Protein AF-A0A2T2THT0-F1 (afdb_monomer_lite)

Radius of gyration: 14.13 Å; chains: 1; bounding box: 30×32×36 Å

Structure (mmCIF, N/CA/C/O backbone):
data_AF-A0A2T2THT0-F1
#
_entry.id   AF-A0A2T2THT0-F1
#
loop_
_atom_site.group_PDB
_atom_site.id
_atom_site.type_symbol
_atom_site.label_atom_id
_atom_site.label_alt_id
_atom_site.label_comp_id
_atom_site.label_asym_id
_atom_site.label_entity_id
_atom_site.label_seq_id
_atom_site.pdbx_PDB_ins_code
_atom_site.Cartn_x
_atom_site.Cartn_y
_atom_site.Cartn_z
_atom_site.occupancy
_atom_site.B_iso_or_equiv
_atom_site.auth_seq_id
_atom_site.auth_comp_id
_atom_site.auth_asym_id
_atom_site.auth_atom_id
_atom_site.pdbx_PDB_model_num
ATOM 1 N N . MET A 1 1 ? 8.507 15.691 -0.805 1.00 58.38 1 MET A N 1
ATOM 2 C CA . MET A 1 1 ? 7.454 15.565 -1.862 1.00 58.38 1 MET A CA 1
ATOM 3 C C . MET A 1 1 ? 6.134 15.144 -1.220 1.00 58.38 1 MET A C 1
ATOM 5 O O . MET A 1 1 ? 6.187 14.463 -0.204 1.00 58.38 1 MET A O 1
ATOM 9 N N . GLN A 1 2 ? 4.970 15.521 -1.768 1.00 73.44 2 GLN A N 1
ATOM 10 C CA . GLN A 1 2 ? 3.662 15.076 -1.252 1.00 73.44 2 GLN A CA 1
ATOM 11 C C . GLN A 1 2 ? 2.957 14.136 -2.251 1.00 73.44 2 GLN A C 1
ATOM 13 O O . GLN A 1 2 ? 3.035 14.392 -3.452 1.00 73.44 2 GLN A O 1
ATOM 18 N N . PRO A 1 3 ? 2.286 13.063 -1.788 1.00 79.88 3 PRO A N 1
ATOM 19 C CA . PRO A 1 3 ? 1.483 12.183 -2.632 1.00 79.88 3 PRO A CA 1
ATOM 20 C C . PRO A 1 3 ? 0.352 12.950 -3.317 1.00 79.88 3 PRO A C 1
ATOM 22 O O . PRO A 1 3 ? -0.338 13.745 -2.681 1.00 79.88 3 PRO A O 1
ATOM 25 N N . THR A 1 4 ? 0.149 12.685 -4.604 1.00 82.00 4 THR A N 1
ATOM 26 C CA . THR A 1 4 ? -0.930 13.271 -5.414 1.00 82.00 4 THR A CA 1
ATOM 27 C C . THR A 1 4 ? -2.235 12.476 -5.331 1.00 82.00 4 THR A C 1
ATOM 29 O O . THR A 1 4 ? -3.285 12.980 -5.718 1.00 82.00 4 THR A O 1
ATOM 32 N N . SER A 1 5 ? -2.180 11.256 -4.794 1.00 86.12 5 SER A N 1
ATOM 33 C CA . SER A 1 5 ? -3.320 10.380 -4.532 1.00 86.12 5 SER A CA 1
ATOM 34 C C . SER A 1 5 ? -3.356 9.942 -3.065 1.00 86.12 5 SER A C 1
ATOM 36 O O . SER A 1 5 ? -2.367 10.026 -2.325 1.00 86.12 5 SER A O 1
ATOM 38 N N . SER A 1 6 ? -4.524 9.470 -2.632 1.00 91.25 6 SER A N 1
ATOM 39 C CA . SER A 1 6 ? -4.675 8.794 -1.347 1.00 91.25 6 SER A CA 1
ATOM 40 C C . SER A 1 6 ? -3.769 7.560 -1.297 1.00 91.25 6 SER A C 1
ATOM 42 O O . SER A 1 6 ? -3.696 6.789 -2.246 1.00 91.25 6 SER A O 1
ATOM 44 N N . TRP A 1 7 ? -3.093 7.362 -0.170 1.00 91.94 7 TRP A N 1
ATOM 45 C CA . TRP A 1 7 ? -2.192 6.223 0.076 1.00 91.94 7 TRP A CA 1
ATOM 46 C C . TRP A 1 7 ? -2.484 5.524 1.408 1.00 91.94 7 TRP A C 1
ATOM 48 O O . TRP A 1 7 ? -2.067 4.397 1.664 1.00 91.94 7 TRP A O 1
ATOM 58 N N . ASN A 1 8 ? -3.188 6.229 2.285 1.00 95.31 8 ASN A N 1
ATOM 59 C CA . ASN A 1 8 ? -3.426 5.889 3.670 1.00 95.31 8 ASN A CA 1
ATOM 60 C C . ASN A 1 8 ? -4.605 4.923 3.776 1.00 95.31 8 ASN A C 1
ATOM 62 O O . ASN A 1 8 ? -5.699 5.330 4.152 1.00 95.31 8 ASN A O 1
ATOM 66 N N . TYR A 1 9 ? -4.391 3.654 3.449 1.00 96.75 9 TYR A N 1
ATOM 67 C CA . TYR A 1 9 ? -5.429 2.621 3.477 1.00 96.75 9 TYR A CA 1
ATOM 68 C C . TYR A 1 9 ? -5.177 1.580 4.561 1.00 96.75 9 TYR A C 1
ATOM 70 O O . TYR A 1 9 ? -4.040 1.260 4.883 1.00 96.75 9 TYR A O 1
ATOM 78 N N . GLY A 1 10 ? -6.250 1.028 5.119 1.00 96.69 10 GLY A N 1
ATOM 79 C CA . GLY A 1 10 ? -6.201 -0.268 5.790 1.00 96.69 10 GLY A CA 1
ATOM 80 C C . GLY A 1 10 ? -6.753 -1.353 4.873 1.00 96.69 10 GLY A C 1
ATOM 81 O O . GLY A 1 10 ? -7.688 -1.096 4.113 1.00 96.69 10 GLY A O 1
ATOM 82 N N . LEU A 1 11 ? -6.203 -2.562 4.969 1.00 96.94 11 LEU A N 1
ATOM 83 C CA . LEU A 1 11 ? -6.577 -3.699 4.125 1.00 96.94 11 LEU A CA 1
ATOM 84 C C . LEU A 1 11 ? -7.806 -4.414 4.686 1.00 96.94 11 LEU A C 1
ATOM 86 O O . LEU A 1 11 ? -7.838 -4.787 5.863 1.00 96.94 11 LEU A O 1
ATOM 90 N N . VAL A 1 12 ? -8.812 -4.643 3.845 1.00 96.06 12 VAL A N 1
ATOM 91 C CA . VAL A 1 12 ? -9.961 -5.493 4.172 1.00 96.06 12 VAL A CA 1
ATOM 92 C C . VAL A 1 12 ? -9.562 -6.938 3.883 1.00 96.06 12 VAL A C 1
ATOM 94 O O . VAL A 1 12 ? -9.680 -7.419 2.763 1.00 96.06 12 VAL A O 1
ATOM 97 N N . MET A 1 13 ? -9.031 -7.633 4.890 1.00 94.50 13 MET A N 1
ATOM 98 C CA . MET A 1 13 ? -8.514 -8.993 4.714 1.00 94.50 13 MET A CA 1
ATOM 99 C C . MET A 1 13 ? -8.619 -9.847 5.977 1.00 94.50 13 MET A C 1
ATOM 101 O O . MET A 1 13 ? -8.493 -9.368 7.105 1.00 94.50 13 MET A O 1
ATOM 105 N N . ASN A 1 14 ? -8.760 -11.160 5.788 1.00 91.94 14 ASN A N 1
ATOM 106 C CA . ASN A 1 14 ? -8.625 -12.127 6.870 1.00 91.94 14 ASN A CA 1
ATOM 107 C C . ASN A 1 14 ? -7.143 -12.455 7.095 1.00 91.94 14 ASN A C 1
ATOM 109 O O . ASN A 1 14 ? -6.515 -13.110 6.266 1.00 91.94 14 ASN A O 1
ATOM 113 N N . ARG A 1 15 ? -6.591 -12.081 8.256 1.00 89.25 15 ARG A N 1
ATOM 114 C CA . ARG A 1 15 ? -5.184 -12.358 8.613 1.00 89.25 15 ARG A CA 1
ATOM 115 C C . ARG A 1 15 ? -4.807 -13.842 8.592 1.00 89.25 15 ARG A C 1
ATOM 117 O O . ARG A 1 15 ? -3.636 -14.150 8.417 1.00 89.25 15 ARG A O 1
ATOM 124 N N . ARG A 1 16 ? -5.765 -14.758 8.776 1.00 92.50 16 ARG A N 1
ATOM 125 C CA . ARG A 1 16 ? -5.524 -16.211 8.706 1.00 92.50 16 ARG A CA 1
ATOM 126 C C . ARG A 1 16 ? -5.488 -16.742 7.271 1.00 92.50 16 ARG A C 1
ATOM 128 O O . ARG A 1 16 ? -4.974 -17.830 7.052 1.00 92.50 16 ARG A O 1
ATOM 135 N N . GLN A 1 17 ? -6.059 -16.011 6.313 1.00 92.88 17 GLN A N 1
ATOM 136 C CA . GLN A 1 17 ? -6.120 -16.388 4.897 1.00 92.88 17 GLN A CA 1
ATOM 137 C C . GLN A 1 17 ? -5.886 -15.155 4.003 1.00 92.88 17 GLN A C 1
ATOM 139 O O . GLN A 1 17 ? -6.773 -14.786 3.234 1.00 92.88 17 GLN A O 1
ATOM 144 N N . PRO A 1 18 ? -4.714 -14.498 4.104 1.00 91.81 18 PRO A N 1
ATOM 145 C CA . PRO A 1 18 ? -4.464 -13.202 3.472 1.00 91.81 18 PRO A CA 1
ATOM 146 C C . PRO A 1 18 ? -4.553 -13.259 1.946 1.00 91.81 18 PRO A C 1
ATOM 148 O O . PRO A 1 18 ? -5.129 -12.367 1.339 1.00 91.81 18 PRO A O 1
ATOM 151 N N . ALA A 1 19 ? -4.059 -14.339 1.334 1.00 93.62 19 ALA A N 1
ATOM 152 C CA . ALA A 1 19 ? -4.047 -14.511 -0.117 1.00 93.62 19 ALA A CA 1
ATOM 153 C C . ALA A 1 1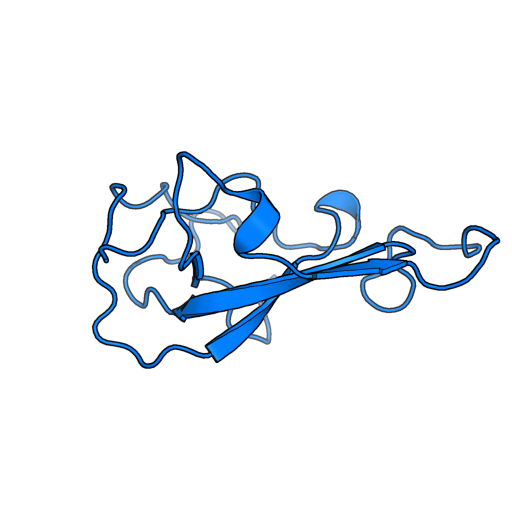9 ? -5.445 -14.481 -0.756 1.00 93.62 19 ALA A C 1
ATOM 155 O O . ALA A 1 19 ? -5.567 -14.143 -1.921 1.00 93.62 19 ALA A O 1
ATOM 156 N N . LYS A 1 20 ? -6.511 -14.793 -0.004 1.00 95.12 20 LYS A N 1
ATOM 157 C CA . LYS A 1 20 ? -7.888 -14.745 -0.526 1.00 95.12 20 LYS A CA 1
ATOM 158 C C . LYS A 1 20 ? -8.429 -13.326 -0.703 1.00 95.12 20 LYS A C 1
ATOM 160 O O . LYS A 1 20 ? -9.492 -13.168 -1.286 1.00 95.12 20 LYS A O 1
ATOM 165 N N . ALA A 1 21 ? -7.757 -12.326 -0.135 1.00 95.31 21 ALA A N 1
ATOM 166 C CA . ALA A 1 21 ? -8.177 -10.932 -0.212 1.00 95.31 21 ALA A CA 1
ATOM 167 C C . ALA A 1 21 ? -7.579 -10.190 -1.416 1.00 95.31 21 ALA A C 1
ATOM 169 O O . ALA A 1 21 ? -7.885 -9.012 -1.592 1.00 95.31 21 ALA A O 1
ATOM 170 N N . PHE A 1 22 ? -6.721 -10.853 -2.200 1.00 97.00 22 PHE A N 1
ATOM 171 C CA . PHE A 1 22 ? -6.012 -10.235 -3.311 1.00 97.00 22 PHE A CA 1
ATOM 172 C C . PHE A 1 22 ? -6.109 -11.077 -4.575 1.00 97.00 22 PHE A C 1
ATOM 174 O O . PHE A 1 22 ? -5.927 -12.295 -4.540 1.00 97.00 22 PHE A O 1
ATOM 181 N N . GLU A 1 23 ? -6.325 -10.401 -5.690 1.00 97.12 23 GLU A N 1
ATOM 182 C CA . GLU A 1 23 ? -6.078 -10.915 -7.026 1.00 97.12 23 GLU A CA 1
ATOM 183 C C . GLU A 1 23 ? -4.653 -10.538 -7.441 1.00 97.12 23 GLU A C 1
ATOM 185 O O . GLU A 1 23 ? -4.197 -9.419 -7.203 1.00 97.12 23 GLU A O 1
ATOM 190 N N . PHE A 1 24 ? -3.918 -11.501 -7.996 1.00 95.50 24 PHE A N 1
ATOM 191 C CA . PHE A 1 24 ? -2.551 -11.292 -8.457 1.00 95.50 24 PHE A CA 1
ATOM 192 C C . PHE A 1 24 ? -2.538 -11.110 -9.967 1.00 95.50 24 PHE A C 1
ATOM 194 O O . PHE A 1 24 ? -2.937 -12.009 -10.706 1.00 95.50 24 PHE A O 1
ATOM 201 N N . GLU A 1 25 ? -1.998 -9.981 -10.405 1.00 93.94 25 GLU A N 1
ATOM 202 C CA . GLU A 1 25 ? -1.806 -9.663 -11.812 1.00 93.94 25 GLU A CA 1
ATOM 203 C C . GLU A 1 25 ? -0.313 -9.618 -12.130 1.00 93.94 25 GLU A C 1
ATOM 205 O O . GLU A 1 25 ? 0.498 -9.090 -11.358 1.00 93.94 25 GLU A O 1
ATOM 210 N N . ARG A 1 26 ? 0.055 -10.167 -13.288 1.00 90.00 26 ARG A N 1
ATOM 211 C CA . ARG A 1 26 ? 1.412 -10.109 -13.827 1.00 90.00 26 ARG A CA 1
ATOM 212 C C . ARG A 1 26 ? 1.358 -9.614 -15.263 1.00 90.00 26 ARG A C 1
ATOM 214 O O . ARG A 1 26 ? 0.751 -10.262 -16.113 1.00 90.00 26 ARG A O 1
ATOM 221 N N . ASP A 1 27 ? 2.030 -8.501 -15.515 1.00 81.38 27 ASP A N 1
ATOM 222 C CA . ASP A 1 27 ? 2.087 -7.885 -16.834 1.00 81.38 27 ASP A CA 1
ATOM 223 C C . ASP A 1 27 ? 3.190 -8.557 -17.666 1.00 81.38 27 ASP A C 1
ATOM 225 O O . ASP A 1 27 ? 4.382 -8.377 -17.417 1.00 81.38 27 ASP A O 1
ATOM 229 N N . GLY A 1 28 ? 2.770 -9.346 -18.660 1.00 74.69 28 GLY A N 1
ATOM 230 C CA . GLY A 1 28 ? 3.643 -9.987 -19.646 1.00 74.69 28 GLY A CA 1
ATOM 231 C C . GLY A 1 28 ? 4.513 -11.142 -19.121 1.00 74.69 28 GLY A C 1
ATOM 232 O O . GLY A 1 28 ? 4.605 -11.427 -17.925 1.00 74.69 28 GLY A O 1
ATOM 233 N N . GLU A 1 29 ? 5.170 -11.842 -20.052 1.00 68.88 29 GLU A N 1
ATOM 234 C CA . GLU A 1 29 ? 6.135 -12.901 -19.712 1.00 68.88 29 GLU A CA 1
ATOM 235 C C . GLU A 1 29 ? 7.532 -12.343 -19.389 1.00 68.88 29 GLU A C 1
ATOM 237 O O . GLU A 1 29 ? 8.250 -12.908 -18.560 1.00 68.88 29 GLU A O 1
ATOM 242 N N . ALA A 1 30 ? 7.905 -11.216 -20.004 1.00 75.69 30 ALA A N 1
ATOM 243 C CA . ALA A 1 30 ? 9.214 -10.586 -19.861 1.00 75.69 30 ALA A CA 1
ATOM 244 C C . ALA A 1 30 ? 9.170 -9.381 -18.912 1.00 75.69 30 ALA A C 1
ATOM 246 O O . ALA A 1 30 ? 8.241 -8.579 -18.946 1.00 75.69 30 ALA A O 1
ATOM 247 N N . THR A 1 31 ? 10.210 -9.229 -18.090 1.00 78.38 31 THR A N 1
ATOM 248 C CA . THR A 1 31 ? 10.377 -8.053 -17.229 1.00 78.38 31 THR A CA 1
ATOM 249 C C . THR A 1 31 ? 10.590 -6.801 -18.094 1.00 78.38 31 THR A C 1
ATOM 251 O O . THR A 1 31 ? 11.472 -6.828 -18.956 1.00 78.38 31 THR A O 1
ATOM 254 N N . PRO A 1 32 ? 9.841 -5.705 -17.867 1.00 82.12 32 PRO A N 1
ATOM 255 C CA . PRO A 1 32 ? 10.067 -4.429 -18.546 1.00 82.12 32 PRO A CA 1
ATOM 256 C C . PRO A 1 32 ? 11.491 -3.900 -18.327 1.00 82.12 32 PRO A C 1
ATOM 258 O O . PRO A 1 32 ? 12.150 -4.283 -17.365 1.00 82.12 32 PRO A O 1
ATOM 261 N N . GLU A 1 33 ? 11.957 -2.983 -19.178 1.00 84.19 33 GLU A N 1
ATOM 262 C CA . GLU A 1 33 ? 13.290 -2.364 -19.048 1.00 84.19 33 GLU A CA 1
ATOM 263 C C . GLU A 1 33 ? 13.435 -1.548 -17.747 1.00 84.19 33 GLU A C 1
ATOM 265 O O . GLU A 1 33 ? 14.501 -1.523 -17.134 1.00 84.19 33 GLU A O 1
ATOM 270 N N . TYR A 1 34 ? 12.333 -0.948 -17.280 1.00 83.75 34 TYR A N 1
ATOM 271 C CA . TYR A 1 34 ? 12.283 -0.106 -16.081 1.00 83.75 34 TYR A CA 1
ATOM 272 C C . TYR A 1 34 ? 11.236 -0.601 -15.065 1.00 83.75 34 TYR A C 1
ATOM 274 O O . TYR A 1 34 ? 10.267 0.106 -14.792 1.00 83.75 34 TYR A O 1
ATOM 282 N N . PRO A 1 35 ? 11.408 -1.787 -14.448 1.00 82.38 35 PRO A N 1
ATOM 283 C CA . PRO A 1 35 ? 10.407 -2.417 -13.576 1.00 82.38 35 PRO A CA 1
ATOM 284 C C . PRO A 1 35 ? 10.243 -1.732 -12.202 1.00 82.38 35 PRO A C 1
ATOM 286 O O . PRO A 1 35 ? 9.598 -2.271 -11.302 1.00 82.38 35 PRO A O 1
ATOM 289 N N . TRP A 1 36 ? 10.862 -0.564 -12.018 1.00 84.44 36 TRP A N 1
ATOM 290 C CA . TRP A 1 36 ? 10.831 0.261 -10.808 1.00 84.44 36 TRP A CA 1
ATOM 291 C C . TRP A 1 36 ? 10.050 1.571 -10.996 1.00 84.44 36 TRP A C 1
ATOM 293 O O . TRP A 1 36 ? 10.136 2.457 -10.148 1.00 84.44 36 TRP A O 1
ATOM 303 N N . THR A 1 37 ? 9.314 1.741 -12.094 1.00 86.12 37 THR A N 1
ATOM 304 C CA . THR A 1 37 ? 8.358 2.848 -12.240 1.00 86.12 37 THR A CA 1
ATOM 305 C C . THR A 1 37 ? 6.945 2.328 -12.022 1.00 86.12 37 THR A C 1
ATOM 307 O O . THR A 1 37 ? 6.646 1.201 -12.406 1.00 86.12 37 THR A O 1
ATOM 310 N N . ALA A 1 38 ? 6.069 3.141 -11.426 1.00 84.88 38 ALA A N 1
ATOM 311 C CA . ALA A 1 38 ? 4.683 2.751 -11.155 1.00 84.88 38 ALA A CA 1
ATOM 312 C C . ALA A 1 38 ? 3.938 2.264 -12.415 1.00 84.88 38 ALA A C 1
ATOM 314 O O . ALA A 1 38 ? 3.150 1.327 -12.328 1.00 84.88 38 ALA A O 1
ATOM 315 N N . ASP A 1 39 ? 4.252 2.844 -13.578 1.00 85.38 39 ASP A N 1
ATOM 316 C CA . ASP A 1 39 ? 3.630 2.496 -14.861 1.00 85.38 39 ASP A CA 1
ATOM 317 C C . ASP A 1 39 ? 4.140 1.173 -15.459 1.00 85.38 39 ASP A C 1
ATOM 319 O O . ASP A 1 39 ? 3.435 0.552 -16.248 1.00 85.38 39 ASP A O 1
ATOM 323 N N . ASN A 1 40 ? 5.342 0.719 -15.082 1.00 86.75 40 ASN A N 1
ATOM 324 C CA . ASN A 1 40 ? 6.004 -0.452 -15.675 1.00 86.75 40 ASN A CA 1
ATOM 325 C C . ASN A 1 40 ? 6.244 -1.578 -14.657 1.00 86.75 40 ASN A C 1
ATOM 327 O O . ASN A 1 40 ? 7.124 -2.420 -14.856 1.00 86.75 40 ASN A O 1
ATOM 331 N N . VAL A 1 41 ? 5.521 -1.596 -13.535 1.00 89.81 41 VAL A N 1
ATOM 332 C CA . VAL A 1 41 ? 5.673 -2.686 -12.566 1.00 89.81 41 VAL A CA 1
ATOM 333 C C . VAL A 1 41 ? 5.195 -4.007 -13.175 1.00 89.81 41 VAL A C 1
ATOM 335 O O . VAL A 1 41 ? 4.075 -4.078 -13.670 1.00 89.81 41 VAL A O 1
ATOM 338 N N . PRO A 1 42 ? 5.995 -5.084 -13.111 1.00 89.88 42 PRO A N 1
ATOM 339 C CA . PRO A 1 42 ? 5.630 -6.356 -13.734 1.00 89.88 42 PRO A CA 1
ATOM 340 C C . PRO A 1 42 ? 4.564 -7.129 -12.950 1.00 89.88 42 PRO A C 1
ATOM 342 O O . PRO A 1 42 ? 4.045 -8.123 -13.445 1.00 89.88 42 PRO A O 1
ATOM 345 N N . VAL A 1 43 ? 4.283 -6.740 -11.703 1.00 92.38 43 VAL A N 1
ATOM 346 C CA . VAL A 1 43 ? 3.342 -7.434 -10.819 1.00 92.38 43 VAL A CA 1
ATOM 347 C C . VAL A 1 43 ? 2.524 -6.443 -10.006 1.00 92.38 43 VAL A C 1
ATOM 349 O O . VAL A 1 43 ? 3.048 -5.414 -9.566 1.00 92.38 43 VAL A O 1
ATOM 352 N N . LYS A 1 44 ? 1.257 -6.780 -9.772 1.00 94.50 44 LYS A N 1
ATOM 353 C CA . LYS A 1 44 ? 0.305 -5.994 -8.983 1.00 94.50 44 LYS A CA 1
ATOM 354 C C . LYS A 1 44 ? -0.540 -6.929 -8.117 1.00 94.50 44 LYS A C 1
ATOM 356 O O . LYS A 1 44 ? -0.756 -8.091 -8.460 1.00 94.50 44 LYS A O 1
ATOM 361 N N . LEU A 1 45 ? -1.006 -6.419 -6.982 1.00 95.62 45 LEU A N 1
ATOM 362 C CA . LEU A 1 45 ? -2.055 -7.059 -6.192 1.00 95.62 45 LEU A CA 1
ATOM 363 C C . LEU A 1 45 ? -3.269 -6.139 -6.158 1.00 95.62 45 LEU A C 1
ATOM 365 O O . LEU A 1 45 ? -3.172 -5.021 -5.650 1.00 95.62 45 LEU A O 1
ATOM 369 N N . VAL A 1 46 ? -4.400 -6.612 -6.661 1.00 97.12 46 VAL A N 1
ATOM 370 C CA . VAL A 1 46 ? -5.680 -5.906 -6.575 1.00 97.12 46 VAL A CA 1
ATOM 371 C C . VAL A 1 46 ? -6.430 -6.431 -5.362 1.00 97.12 46 VAL A C 1
ATOM 373 O O . VAL A 1 46 ? -6.510 -7.637 -5.145 1.00 97.12 46 VAL A O 1
ATOM 376 N N . GLY A 1 47 ? -6.940 -5.542 -4.520 1.00 96.75 47 GLY A N 1
ATOM 377 C CA . GLY A 1 47 ? -7.675 -5.927 -3.320 1.00 96.75 47 GLY A CA 1
ATOM 378 C C . GLY A 1 47 ? -8.606 -4.827 -2.843 1.00 96.75 47 GLY A C 1
ATOM 379 O O . GLY A 1 47 ? -8.814 -3.825 -3.518 1.00 96.75 47 GLY A O 1
ATOM 380 N N . THR A 1 48 ? -9.169 -4.996 -1.650 1.00 97.50 48 THR A N 1
ATOM 381 C CA . THR A 1 48 ? -10.096 -4.018 -1.070 1.00 97.50 48 THR A CA 1
ATOM 382 C C . THR A 1 48 ? -9.466 -3.288 0.113 1.00 97.50 48 THR A C 1
ATOM 384 O O . THR A 1 48 ? -8.956 -3.903 1.055 1.00 97.50 48 THR A O 1
ATOM 387 N N . GLY A 1 49 ? -9.547 -1.960 0.096 1.00 96.69 49 GLY A N 1
ATOM 388 C CA . GLY A 1 49 ? -9.072 -1.079 1.154 1.00 96.69 49 GLY A CA 1
ATOM 389 C C . GLY A 1 49 ? -10.167 -0.174 1.707 1.00 96.69 49 GLY A C 1
ATOM 390 O O . GLY A 1 49 ? -11.207 0.040 1.088 1.00 96.69 49 GLY A O 1
ATOM 391 N N . LYS A 1 50 ? -9.925 0.391 2.891 1.00 97.38 50 LYS A N 1
ATOM 392 C CA . LYS A 1 50 ? -10.665 1.561 3.393 1.00 97.38 50 LYS A CA 1
ATOM 393 C C . LYS A 1 50 ? -9.682 2.648 3.786 1.00 97.38 50 LYS A C 1
ATOM 395 O O . LYS A 1 50 ? -8.732 2.371 4.521 1.00 97.38 50 LYS A O 1
ATOM 400 N N . GLN A 1 51 ? -9.912 3.877 3.332 1.00 96.94 51 GLN A N 1
ATOM 401 C CA . GLN A 1 51 ? -9.026 4.993 3.656 1.00 96.94 51 GLN A CA 1
ATOM 402 C C . GLN A 1 51 ? -9.024 5.264 5.169 1.00 96.94 51 GLN A C 1
ATOM 404 O O . GLN A 1 51 ? -10.064 5.209 5.818 1.00 96.94 51 GLN A O 1
ATOM 409 N N . LEU A 1 52 ? -7.878 5.600 5.748 1.00 96.38 52 LEU A N 1
ATOM 410 C CA . LEU A 1 52 ? -7.675 5.916 7.159 1.00 96.38 52 LEU A CA 1
ATOM 411 C C . LEU A 1 52 ? -7.272 7.384 7.292 1.00 96.38 52 LEU A C 1
ATOM 413 O O . LEU A 1 52 ? -6.078 7.689 7.308 1.00 96.38 52 LEU A O 1
ATOM 417 N N . PRO A 1 53 ? -8.232 8.324 7.388 1.00 94.00 53 PRO A N 1
ATOM 418 C CA . PRO A 1 53 ? -7.929 9.752 7.424 1.00 94.00 53 PRO A CA 1
ATOM 419 C C . PRO A 1 53 ? -6.974 10.157 8.547 1.00 94.00 53 PRO A C 1
ATOM 421 O O . PRO A 1 53 ? -6.274 11.153 8.391 1.00 94.00 53 PRO A O 1
ATOM 424 N N . GLN A 1 54 ? -6.930 9.402 9.647 1.00 92.94 54 GLN A N 1
ATOM 425 C CA . GLN A 1 54 ? -6.020 9.613 10.772 1.00 92.94 54 GLN A CA 1
ATOM 426 C C . GLN A 1 54 ? -4.564 9.221 10.481 1.00 92.94 54 GLN A C 1
ATOM 428 O O . GLN A 1 54 ? -3.665 9.706 11.161 1.00 92.94 54 GLN A O 1
ATOM 433 N N . TRP A 1 55 ? -4.310 8.356 9.493 1.00 94.88 55 TRP A N 1
ATO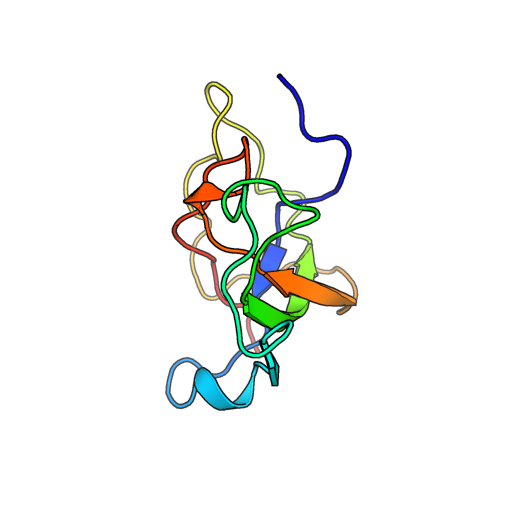M 434 C CA . TRP A 1 55 ? -2.955 7.960 9.118 1.00 94.88 55 TRP A CA 1
ATOM 435 C C . TRP A 1 55 ? -2.393 8.984 8.133 1.00 94.88 55 TRP A C 1
ATOM 437 O O . TRP A 1 55 ? -2.854 9.107 6.997 1.00 94.88 55 TRP A O 1
ATOM 447 N N . LYS A 1 56 ? -1.458 9.797 8.625 1.00 92.00 56 LYS A N 1
ATOM 448 C CA . LYS A 1 56 ? -0.866 10.935 7.914 1.00 92.00 56 LYS A CA 1
ATOM 449 C C . LYS A 1 56 ? 0.614 10.702 7.654 1.00 92.00 56 LYS A C 1
ATOM 451 O O . LYS A 1 56 ? 1.210 9.792 8.220 1.00 92.00 56 LYS A O 1
ATOM 456 N N . LEU A 1 57 ? 1.193 11.541 6.799 1.00 90.50 57 LEU A N 1
ATOM 457 C CA . LEU A 1 57 ? 2.632 11.545 6.585 1.00 90.50 57 LEU A CA 1
ATOM 458 C C . LEU A 1 57 ? 3.347 12.027 7.845 1.00 90.50 57 LEU A C 1
ATOM 460 O O . LEU A 1 57 ? 2.850 12.903 8.555 1.00 90.50 57 LEU A O 1
ATOM 464 N N . TYR A 1 58 ? 4.534 11.489 8.076 1.00 88.38 58 TYR A N 1
ATOM 465 C CA . TYR A 1 58 ? 5.457 11.923 9.111 1.00 88.38 58 TYR A CA 1
ATOM 466 C C . TYR A 1 58 ? 6.864 11.919 8.517 1.00 88.38 58 TYR A C 1
ATOM 468 O O . TYR A 1 58 ? 7.296 10.897 7.991 1.00 88.38 58 TYR A O 1
ATOM 476 N N . ASN A 1 59 ? 7.562 13.057 8.564 1.00 85.56 59 ASN A N 1
ATOM 477 C CA . ASN A 1 59 ? 8.898 13.222 7.974 1.00 85.56 59 ASN A CA 1
ATOM 478 C C . ASN A 1 59 ? 8.997 12.690 6.529 1.00 85.56 59 ASN A C 1
ATOM 480 O O . ASN A 1 59 ? 9.869 11.890 6.213 1.00 85.56 59 ASN A O 1
ATOM 484 N N . GLU A 1 60 ? 8.058 13.102 5.669 1.00 81.56 60 GLU A N 1
ATOM 485 C CA . GLU A 1 60 ? 7.953 12.692 4.252 1.00 81.56 60 GLU A CA 1
ATOM 486 C C . GLU A 1 60 ? 7.672 11.197 3.991 1.00 81.56 60 GLU A C 1
ATOM 488 O O . GLU A 1 60 ? 7.467 10.805 2.842 1.00 81.56 60 GLU A O 1
ATOM 493 N N . GLY A 1 61 ? 7.591 10.371 5.036 1.00 84.75 61 GLY A N 1
ATOM 494 C CA . GLY A 1 61 ? 7.204 8.964 4.970 1.00 84.75 61 GLY A CA 1
ATOM 495 C C . GLY A 1 61 ? 5.797 8.712 5.501 1.00 84.75 61 GLY A C 1
ATOM 496 O O . GLY A 1 61 ? 5.106 9.623 5.967 1.00 84.75 61 GLY A O 1
ATOM 497 N N . ALA A 1 62 ? 5.368 7.451 5.453 1.00 89.31 62 ALA A N 1
ATOM 498 C CA . ALA A 1 62 ? 4.173 7.033 6.171 1.00 89.31 62 ALA A CA 1
ATOM 499 C C . ALA A 1 62 ? 4.361 7.290 7.673 1.00 89.31 62 ALA A C 1
ATOM 501 O O . ALA A 1 62 ? 5.405 6.975 8.245 1.00 89.31 62 ALA A O 1
ATOM 502 N N . GLY A 1 63 ? 3.351 7.877 8.313 1.00 91.12 63 GLY A N 1
ATOM 503 C CA . GLY A 1 63 ? 3.353 8.053 9.757 1.00 91.12 63 GLY A CA 1
ATOM 504 C C . GLY A 1 63 ? 3.318 6.727 10.513 1.00 91.12 63 GLY A C 1
ATOM 505 O O . GLY A 1 63 ? 3.178 5.665 9.899 1.00 91.12 63 GLY A O 1
ATOM 506 N N . PRO A 1 64 ? 3.394 6.783 11.853 1.00 92.50 64 PRO A N 1
ATOM 507 C CA . PRO A 1 64 ? 3.320 5.598 12.697 1.00 92.50 64 PRO A CA 1
ATOM 508 C C . PRO A 1 64 ? 2.150 4.693 12.307 1.00 92.50 64 PRO A C 1
ATOM 510 O O . PRO A 1 64 ? 1.038 5.179 12.074 1.00 92.50 64 PRO A O 1
ATOM 513 N N . LEU A 1 65 ? 2.413 3.385 12.232 1.00 93.62 65 LEU A N 1
ATOM 514 C CA . LEU A 1 65 ? 1.407 2.402 11.851 1.00 93.62 65 LEU A CA 1
ATOM 515 C C . LEU A 1 65 ? 0.212 2.477 12.821 1.00 93.62 65 LEU A C 1
ATOM 517 O O . LEU A 1 65 ? 0.402 2.339 14.035 1.00 93.62 65 LEU A O 1
ATOM 521 N N . PRO A 1 66 ? -1.023 2.674 12.326 1.00 93.12 66 PRO A N 1
ATOM 522 C CA . PRO A 1 66 ? -2.198 2.679 13.184 1.00 93.12 66 PRO A CA 1
ATOM 523 C C . PRO A 1 66 ? -2.402 1.325 13.884 1.00 93.12 66 PRO A C 1
ATOM 525 O O . PRO A 1 66 ? -2.111 0.281 13.293 1.00 93.12 66 PRO A O 1
ATOM 528 N N . PRO A 1 67 ? -2.988 1.301 15.097 1.00 92.50 67 PRO A N 1
ATOM 529 C CA . PRO A 1 67 ? -3.351 0.055 15.763 1.00 92.50 67 PRO A CA 1
ATOM 530 C C . PRO A 1 67 ? -4.233 -0.823 14.874 1.00 92.50 67 PRO A C 1
ATOM 532 O O . PRO A 1 67 ? -5.225 -0.351 14.319 1.00 92.50 67 PRO A O 1
ATOM 535 N N . SER A 1 68 ? -3.886 -2.103 14.767 1.00 91.50 68 SER A N 1
ATOM 536 C CA . SER A 1 68 ? -4.568 -3.087 13.925 1.00 91.50 68 SER A CA 1
ATOM 537 C C . SER A 1 68 ? -5.185 -4.194 14.795 1.00 91.50 68 SER A C 1
ATOM 539 O O . SER A 1 68 ? -4.479 -4.734 15.651 1.00 91.50 68 SER A O 1
ATOM 541 N N . PRO A 1 69 ? -6.460 -4.587 14.593 1.00 92.56 69 PRO A N 1
ATOM 542 C CA . PRO A 1 69 ? -7.379 -4.090 13.568 1.00 92.56 69 PRO A CA 1
ATOM 543 C C . PRO A 1 69 ? -7.929 -2.683 13.852 1.00 92.56 69 PRO A C 1
ATOM 545 O O . PRO A 1 69 ? -8.190 -2.325 15.002 1.00 92.56 69 PRO A O 1
ATOM 548 N N . THR A 1 70 ? -8.173 -1.911 12.794 1.00 92.31 70 THR A N 1
ATOM 549 C CA . THR A 1 70 ? -8.602 -0.508 12.874 1.00 92.31 70 THR A CA 1
ATOM 550 C C . THR A 1 70 ? -9.991 -0.273 12.280 1.00 92.31 70 THR A C 1
ATOM 552 O O . THR A 1 70 ? -10.483 -1.077 11.489 1.00 92.31 70 THR A O 1
ATOM 555 N N . ASN A 1 71 ? -10.634 0.836 12.653 1.00 90.56 71 ASN A N 1
ATOM 556 C CA . ASN A 1 71 ? -11.866 1.300 12.013 1.00 90.56 71 ASN A CA 1
ATOM 557 C C . ASN A 1 71 ? -11.576 2.582 11.218 1.00 90.56 71 ASN A C 1
ATOM 559 O O . ASN A 1 71 ? -10.799 3.430 11.647 1.00 90.56 71 ASN A O 1
ATOM 563 N N . SER A 1 72 ? -12.196 2.694 10.050 1.00 91.06 72 SER A N 1
ATOM 564 C CA . SER A 1 72 ? -12.018 3.791 9.101 1.00 91.06 72 SER A CA 1
ATOM 565 C C . SER A 1 72 ? -13.239 4.720 9.058 1.00 91.06 72 SER A C 1
ATOM 567 O O . SER A 1 72 ? -13.095 5.929 8.883 1.00 91.06 72 SER A O 1
ATOM 569 N N . GLY A 1 73 ? -14.451 4.160 9.180 1.00 90.38 73 GLY A N 1
ATOM 570 C CA . GLY A 1 73 ? -15.700 4.871 8.884 1.00 90.38 73 GLY A CA 1
ATOM 571 C C . GLY A 1 73 ? -15.886 5.267 7.407 1.00 90.38 73 GLY A C 1
ATOM 572 O O . GLY A 1 73 ? -16.893 5.887 7.079 1.00 90.38 73 GLY A O 1
ATOM 573 N N . LYS A 1 74 ? -14.942 4.938 6.512 1.00 95.50 74 LYS A N 1
ATOM 574 C CA . LYS A 1 74 ? -15.037 5.174 5.062 1.00 95.50 74 LYS A CA 1
ATOM 575 C C . LYS A 1 74 ? -15.591 3.959 4.323 1.00 95.50 74 LYS A C 1
ATOM 577 O O . LYS A 1 74 ? -15.621 2.845 4.855 1.00 95.50 74 LYS A O 1
ATOM 582 N N . ALA A 1 75 ? -16.043 4.201 3.095 1.00 95.56 75 ALA A N 1
ATOM 583 C CA . ALA A 1 75 ? -16.462 3.148 2.184 1.00 95.56 75 ALA A CA 1
ATOM 584 C C . ALA A 1 75 ? -15.279 2.235 1.829 1.00 95.56 75 ALA A C 1
ATOM 586 O O . ALA A 1 75 ? -14.118 2.638 1.915 1.00 95.56 75 ALA A O 1
ATOM 587 N N . ALA A 1 76 ? -15.600 0.991 1.485 1.00 96.38 76 ALA A N 1
ATOM 588 C CA . ALA A 1 76 ? -14.643 0.091 0.866 1.00 96.38 76 ALA A CA 1
ATOM 589 C C . ALA A 1 76 ? -14.439 0.499 -0.592 1.00 96.38 76 ALA A C 1
ATOM 591 O O . ALA A 1 76 ? -15.408 0.818 -1.279 1.00 96.38 76 ALA A O 1
ATOM 592 N N . GLU A 1 77 ? -13.194 0.461 -1.041 1.00 96.94 77 GLU A N 1
ATOM 593 C CA . GLU A 1 77 ? -12.818 0.711 -2.425 1.00 96.94 77 GLU A CA 1
ATOM 594 C C . GLU A 1 77 ? -11.758 -0.286 -2.873 1.00 96.94 77 GLU A C 1
ATOM 596 O O . GLU A 1 77 ? -11.024 -0.857 -2.058 1.00 96.94 77 GLU A O 1
ATOM 601 N N . GLU A 1 78 ? -11.718 -0.522 -4.177 1.00 97.25 78 GLU A N 1
ATOM 602 C CA . GLU A 1 78 ? -10.656 -1.297 -4.793 1.00 97.25 78 GLU A CA 1
ATOM 603 C C . GLU A 1 78 ? -9.351 -0.502 -4.743 1.00 97.25 78 GLU A C 1
ATOM 605 O O . GLU A 1 78 ? -9.326 0.706 -4.982 1.00 97.25 78 GLU A O 1
ATOM 610 N N . ILE A 1 79 ? -8.268 -1.186 -4.394 1.00 96.25 79 ILE A N 1
ATOM 611 C CA . ILE A 1 79 ? -6.927 -0.623 -4.344 1.00 96.25 79 ILE A CA 1
ATOM 612 C C . ILE A 1 79 ? -5.959 -1.543 -5.084 1.00 96.25 79 ILE A C 1
ATOM 614 O O . ILE A 1 79 ? -6.070 -2.769 -5.022 1.00 96.25 79 ILE A O 1
ATOM 618 N N . THR A 1 80 ? -4.959 -0.939 -5.719 1.00 94.94 80 THR A N 1
ATOM 619 C CA . THR A 1 80 ? -3.859 -1.653 -6.371 1.00 94.94 80 THR A CA 1
ATOM 620 C C . THR A 1 80 ? -2.586 -1.455 -5.561 1.00 94.94 80 THR A C 1
ATOM 622 O O . THR A 1 80 ? -2.128 -0.329 -5.357 1.00 94.94 80 THR A O 1
ATOM 625 N N . LEU A 1 81 ? -1.994 -2.552 -5.098 1.00 94.12 81 LEU A N 1
ATOM 626 C CA . LEU A 1 81 ? -0.688 -2.557 -4.455 1.00 94.12 81 LEU A CA 1
ATOM 627 C C . LEU A 1 81 ? 0.376 -2.898 -5.494 1.00 94.12 81 LEU A C 1
ATOM 629 O O . LEU A 1 81 ? 0.302 -3.924 -6.172 1.00 94.12 81 LEU A O 1
ATOM 633 N N . ILE A 1 82 ? 1.387 -2.042 -5.576 1.00 93.31 82 ILE A N 1
ATOM 634 C CA . ILE A 1 82 ? 2.550 -2.223 -6.441 1.00 93.31 82 ILE A CA 1
ATOM 635 C C . ILE A 1 82 ? 3.811 -2.404 -5.589 1.00 93.31 82 ILE A C 1
ATOM 637 O O . ILE A 1 82 ? 3.819 -2.006 -4.419 1.00 93.31 82 ILE A O 1
ATOM 641 N N . PRO A 1 83 ? 4.881 -3.017 -6.127 1.00 91.88 83 PRO A N 1
ATOM 642 C CA . P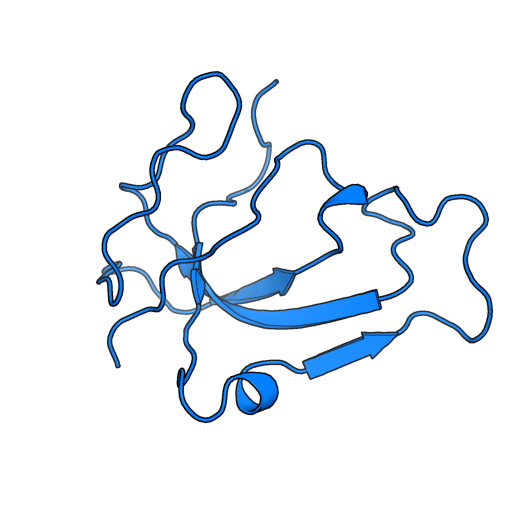RO A 1 83 ? 6.118 -3.216 -5.392 1.00 91.88 83 PRO A CA 1
ATOM 643 C C . PRO A 1 83 ? 6.623 -1.925 -4.752 1.00 91.88 83 PRO A C 1
ATOM 645 O O . PRO A 1 83 ? 6.749 -0.898 -5.411 1.00 91.88 83 PRO A O 1
ATOM 648 N N . TYR A 1 84 ? 6.997 -2.011 -3.476 1.00 89.44 84 TYR A N 1
ATOM 649 C CA . TYR A 1 84 ? 7.539 -0.900 -2.690 1.00 89.44 84 TYR A CA 1
ATOM 650 C C . TYR A 1 84 ? 8.645 -0.123 -3.418 1.00 89.44 84 TYR A C 1
ATOM 652 O O . TYR A 1 84 ? 8.738 1.094 -3.291 1.00 89.44 84 TYR A O 1
ATOM 660 N N . GLY A 1 85 ? 9.493 -0.829 -4.178 1.00 88.00 85 GLY A N 1
ATOM 661 C CA . GLY A 1 85 ? 10.593 -0.262 -4.958 1.00 88.00 85 GLY A CA 1
ATOM 662 C C . GLY A 1 85 ? 10.153 0.693 -6.069 1.00 88.00 85 GLY A C 1
ATOM 663 O O . GLY A 1 85 ? 10.947 1.548 -6.450 1.00 88.00 85 GLY A O 1
ATOM 664 N N . ALA A 1 86 ? 8.906 0.581 -6.529 1.00 89.31 86 ALA A N 1
ATOM 665 C CA . ALA A 1 86 ? 8.377 1.299 -7.679 1.00 89.31 86 ALA A CA 1
ATOM 666 C C . ALA A 1 86 ? 7.654 2.614 -7.344 1.00 89.31 86 ALA A C 1
ATOM 668 O O . ALA A 1 86 ? 7.110 3.274 -8.230 1.00 89.31 86 ALA A O 1
ATOM 669 N N . THR A 1 87 ? 7.643 3.004 -6.066 1.00 86.62 87 THR A N 1
ATOM 670 C CA . THR A 1 87 ? 7.003 4.231 -5.580 1.00 86.62 87 THR A CA 1
ATOM 671 C C . THR A 1 87 ? 7.960 5.086 -4.760 1.00 86.62 87 THR A C 1
ATOM 673 O O . THR A 1 87 ? 8.892 4.597 -4.117 1.00 86.62 87 THR A O 1
ATOM 676 N N . THR A 1 88 ? 7.702 6.395 -4.735 1.00 85.81 88 THR A N 1
ATOM 677 C CA . THR A 1 88 ? 8.405 7.328 -3.841 1.00 85.81 88 THR A CA 1
ATOM 678 C C . THR A 1 88 ? 7.927 7.186 -2.398 1.00 85.81 88 THR A C 1
ATOM 680 O O . THR A 1 88 ? 8.743 7.195 -1.478 1.00 85.81 88 THR A O 1
ATOM 683 N N . LEU A 1 89 ? 6.614 7.023 -2.185 1.00 84.94 89 LEU A N 1
ATOM 684 C CA . LEU A 1 89 ? 6.074 6.769 -0.854 1.00 84.94 89 LEU A CA 1
ATOM 685 C C . LEU A 1 89 ? 6.379 5.330 -0.442 1.00 84.94 89 LEU A C 1
ATOM 687 O O . LEU A 1 89 ? 6.019 4.375 -1.130 1.00 84.94 89 LEU A O 1
ATOM 691 N N . ARG A 1 90 ? 7.028 5.202 0.710 1.00 85.12 90 ARG A N 1
ATOM 692 C CA . ARG A 1 90 ? 7.496 3.944 1.269 1.00 85.12 90 ARG A CA 1
ATOM 693 C C . ARG A 1 90 ? 6.510 3.437 2.325 1.00 85.12 90 ARG A C 1
ATOM 695 O O . ARG A 1 90 ? 6.496 3.940 3.444 1.00 85.12 90 ARG A O 1
ATOM 702 N N . VAL A 1 91 ? 5.693 2.448 1.961 1.00 88.69 91 VAL A N 1
ATOM 703 C CA . VAL A 1 91 ? 4.781 1.739 2.877 1.00 88.69 91 VAL A CA 1
ATOM 704 C C . VAL A 1 91 ? 5.136 0.255 2.865 1.00 88.69 91 VAL A C 1
ATOM 706 O O . VAL A 1 91 ? 4.962 -0.411 1.849 1.00 88.69 91 VAL A O 1
ATOM 709 N N . SER A 1 92 ? 5.667 -0.261 3.973 1.00 88.25 92 SER A N 1
ATOM 710 C CA . SER A 1 92 ? 6.028 -1.681 4.127 1.00 88.25 92 SER A CA 1
ATOM 711 C C . SER A 1 92 ? 4.988 -2.487 4.904 1.00 88.25 92 SER A C 1
ATOM 713 O O . SER A 1 92 ? 5.018 -3.714 4.890 1.00 88.25 92 SER A O 1
ATOM 715 N N . GLU A 1 93 ? 4.079 -1.804 5.597 1.00 91.81 93 GLU A N 1
ATOM 716 C CA . GLU A 1 93 ? 3.117 -2.403 6.513 1.00 91.81 93 GLU A CA 1
ATOM 717 C C . GLU A 1 93 ? 1.776 -1.689 6.392 1.00 91.81 93 GLU A C 1
ATOM 719 O O . GLU A 1 93 ? 1.719 -0.464 6.286 1.00 91.81 93 GLU A O 1
ATOM 724 N N . PHE A 1 94 ? 0.694 -2.461 6.452 1.00 94.81 94 PHE A N 1
ATOM 725 C CA . PHE A 1 94 ? -0.662 -1.935 6.426 1.00 94.81 94 PHE A CA 1
ATOM 726 C C . PHE A 1 94 ? -1.449 -2.421 7.646 1.00 94.81 94 PHE A C 1
ATOM 728 O O . PHE A 1 94 ? -1.382 -3.606 7.998 1.00 94.81 94 PHE A O 1
ATOM 735 N N . PRO A 1 95 ? -2.245 -1.548 8.287 1.00 95.44 95 PRO A N 1
ATOM 736 C CA . PRO A 1 95 ? -3.209 -1.990 9.280 1.00 95.44 95 PRO A CA 1
ATOM 737 C C . PRO A 1 95 ? -4.334 -2.777 8.593 1.00 95.44 95 PRO A C 1
ATOM 739 O O . PRO A 1 95 ? -4.689 -2.527 7.441 1.00 95.44 95 PRO A O 1
ATOM 742 N N . VAL A 1 96 ? -4.937 -3.714 9.319 1.00 96.38 96 VAL A N 1
ATOM 743 C CA . VAL A 1 96 ? -6.091 -4.481 8.833 1.00 96.38 96 VAL A CA 1
ATOM 744 C C . VAL A 1 96 ? -7.366 -3.806 9.321 1.00 96.38 96 VAL A C 1
ATOM 746 O O . VAL A 1 96 ? -7.435 -3.342 10.461 1.00 96.38 96 VAL A O 1
ATOM 749 N N . ILE A 1 97 ? -8.383 -3.735 8.472 1.00 95.69 97 ILE A N 1
ATOM 750 C CA . ILE A 1 97 ? -9.698 -3.203 8.828 1.00 95.69 97 ILE A CA 1
ATOM 751 C C . ILE A 1 97 ? -10.442 -4.220 9.700 1.00 95.69 97 ILE A C 1
ATOM 753 O O . ILE A 1 97 ? -10.398 -5.423 9.441 1.00 95.69 97 ILE A O 1
ATOM 757 N N . ARG A 1 98 ? -11.115 -3.747 10.757 1.00 84.44 98 ARG A N 1
ATOM 758 C CA . ARG A 1 98 ? -12.022 -4.591 11.547 1.00 84.44 98 ARG A CA 1
ATOM 759 C C . ARG A 1 98 ? -13.099 -5.204 10.633 1.00 84.44 98 ARG A C 1
ATOM 761 O O . ARG A 1 98 ? -13.647 -4.452 9.827 1.00 84.44 98 ARG A O 1
ATOM 768 N N . PRO A 1 99 ? -13.388 -6.513 10.766 1.00 65.56 99 PRO A N 1
ATOM 769 C CA . PRO A 1 99 ? -14.517 -7.149 10.092 1.00 65.56 99 PRO A CA 1
ATOM 770 C C . PRO A 1 99 ? -15.825 -6.386 10.304 1.00 65.56 99 PRO A C 1
ATOM 772 O O . PRO A 1 99 ? -16.003 -5.840 11.420 1.00 65.56 99 PRO A O 1
#

Sequence (99 aa):
MQPTSSWNYGLVMNRRQPAKAFEFERDGEATPEYPWTADNVPVKLVGTGKQLPQWKLYNEGAGPLPPSPTNSGKAAEEITLIPYGATTLRVSEFPVIRP

Secondary structure (DSSP, 8-state):
---SS---EEE---TTSGGGGEEEEE--SSPPS-TTSGGG-SEEEEEEEEE-TT--EETTEE-SPPPSSB---SPEEEEEE--GGG-SS-----PBBP-

Foldseek 3Di:
DDDPDADAWAFAADPVCRVVQWDKDAADPDQDPCCQAPVRPRIKIKGKIFHAPPFDDDPNETPDADDAPDARPGDIDIDIDGDQSNDPHHDPDHHHHDD

pLDDT: mean 89.93, std 7.16, range [58.38, 97.5]

=== Feature glossary ===
The features interleaved in this record are:

— What the protein is —

Sequence gives the chain of amino acids in standard one-letter code (A=alanine, C=cysteine, …, Y=tyrosine), read N→C. It is the only feature that is directly encoded by the gene; all structural features are derived from the folded form of this sequence.

Database cross-references. InterPro integrates a dozen domain/family signature databases into unified entries with residue-range hits. GO terms attach function/process/location labels with evidence codes. CATH codes position the fold in a four-level structural taxonomy. Organism is the NCBI-taxonomy species name.

— Where its atoms are —

Atomic coordinates in PDBx/mmCIF format — the same representation the Protein Data Bank distributes. Each line of the _atom_site loop places one backbone atom in Cartesian space (units: ångströms, origin: arbitrary).

The six rend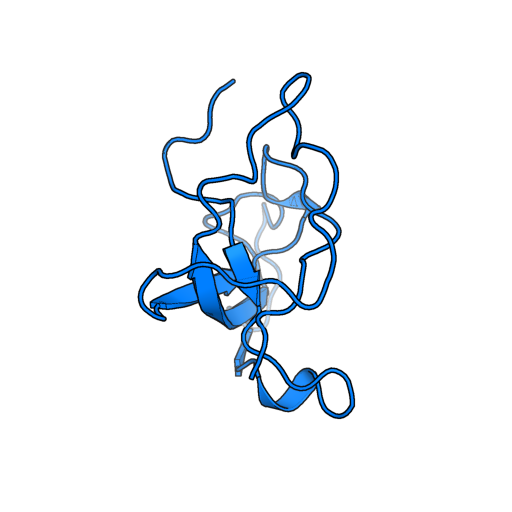ers are orthographic views along the three Cartesian axes in both directions. Representation (cartoon, sticks, or surface) and color scheme (sequence-rainbow or by-chain) vary across proteins so the training set covers all the common visualization conventions.

— Local backbone conformation —

Eight-state secondary structure (DSSP): H is the canonical α-helix, G the tighter 3₁₀-helix, I the wider π-helix; E/B are β-structure, T and S are turns and bends, and '-' is everything else. DSSP derives these from the pattern of main-chain N–H···O=C hydrogen bonds, not from the sequence.

P-SEA three-state annotation labels each residue as helix, strand, or coil based purely on the geometry of the Cα trace. It serves as a fallback when the full backbone (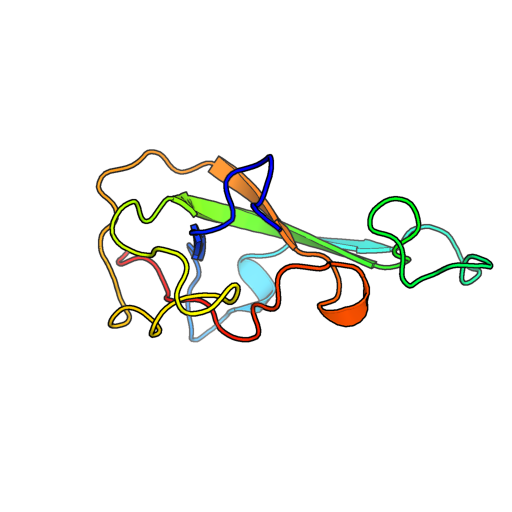and thus DSSP) is unavailable.

The φ/ψ torsion pair specifies the backbone conformation at each residue. φ rotates about the N–Cα bond, ψ about the Cα–C bond. Steric clashes forbid most of the (φ, ψ) plane — the allowed regions (α-helix basin, β-sheet basin, left-handed helix) are the Ramachandran-allowed regions.

— Global shape and packing —

The geometric summary reports three shape descriptors. Rg (radius of gyration) measures how spread out the Cα atoms are about their centre of mass; compact globular proteins have small Rg, elongated or unfolded ones large. Cα contacts (<8 Å, |i−j|>4) count long-range residue pairs in spatial proximity — high for tightly packed folds, near zero for rods or random coil. The bounding-box extents give the protein's footprint along x, y, z in Å.

Solvent-accessible surface area (SASA) is the area in Å² traced out by the centre of a 1.4 Å probe sphere (a water molecule) rolled over the protein's van der Waals surface (Shrake–Rupley / Lee–Richards construction). Buried residues have near-zero SASA; fully exposed residues can exceed 200 Å². The total SASA scales roughly with the number of surface residues.

The contact map is a binary N×N matrix image: pixel (i, j) is dark where Cα_i and Cα_j are within 8 Å and |i−j|>4. Because the |i−j|>4 filter removes local helical contacts, off-diagonal stripes parallel to the main diagonal indicate parallel β-sheets; stripes perpendicular to it indicate antiparallel β-sheets. The Ramachandran plot scatters every residue's (φ, ψ) pair against the sterically allowed regions. The PAE heatmap renders the predicted-aligned-error matrix.

— Structural neighborhood —

3Di is Foldseek's structural alphabet. Each residue is assigned one of twenty discrete states based on how its Cα sits relative to its spatial (no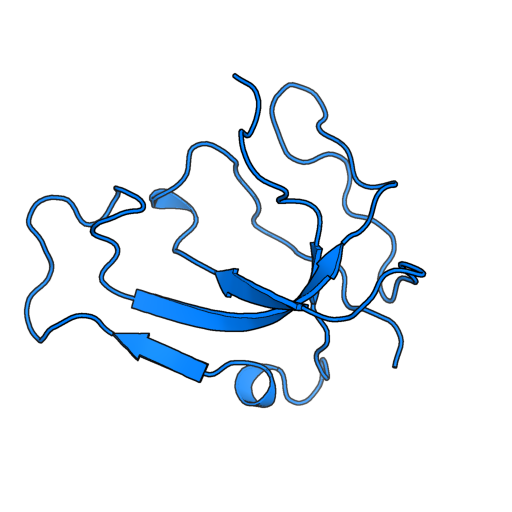t sequential) neighbors. Aligning 3Di strings finds structural homologs roughly as well as full 3D superposition, but orders of magnitude faster.

Nearest PDB neighbors are the top structural matches found by Foldseek when searching this structure against the entire Protein Data Bank. Each hit reports a TM-score (0 to 1; >0.5 almost always implies the same fold) and an E-value. These are *structural* homologs — they may share no detectable sequence similarity.

— Confidence and disorder —

For AlphaFold models, the B-factor field carries pLDDT — the model's own estimate of local accuracy on a 0–100 scale. Regions with pLDDT<50 should be treated as essentially unmodeled; they often correspond to intrinsically disordered segments.

Crystallographic B-factors measure how much each atom's electron density is smeared out, in Å². They rise in mobile loops and surface residues and fall in the buried interior. In AlphaFold models this column is repurposed to hold pLDDT instead.

Predicted aligned error is AlphaFold's pairwise confidence. Unlike pLDDT (per-residue), PAE is per-residue-pair and captures whether two parts of the structure are correctly placed relative to each other. Units are ångströms of expected positional error.